Protein AF-A0A1X4HSI8-F1 (afdb_monomer)

pLDDT: mean 87.15, std 12.87, range [51.84, 97.88]

Solvent-accessible surface area (backbone atoms only — not comparable to full-atom values): 4036 Å² total; per-residue (Å²): 74,68,71,52,34,48,72,73,71,43,90,66,43,74,28,73,88,78,49,87,89,62,76,94,52,74,43,78,81,64,91,85,57,54,79,84,47,52,61,61,50,50,52,48,48,52,65,33,66,49,75,94,80,71,80,78,87,76,84,130

Structure (mmCIF, N/CA/C/O backbone):
data_AF-A0A1X4HSI8-F1
#
_entry.id   AF-A0A1X4HSI8-F1
#
loop_
_atom_site.group_PDB
_atom_site.id
_atom_site.type_symbol
_atom_site.label_atom_id
_atom_site.label_alt_id
_atom_site.label_comp_id
_atom_site.label_asym_id
_atom_site.label_entity_id
_atom_site.label_seq_id
_atom_site.pdbx_PDB_ins_code
_atom_site.Cartn_x
_atom_site.Cartn_y
_atom_site.Cartn_z
_atom_site.occupancy
_atom_site.B_iso_or_equiv
_atom_site.auth_seq_id
_atom_site.auth_comp_id
_atom_site.auth_asym_id
_atom_site.auth_atom_id
_atom_site.pdbx_PDB_model_num
ATOM 1 N N . ALA A 1 1 ? 5.920 -2.622 -2.915 1.00 89.31 1 ALA A N 1
ATOM 2 C CA . ALA A 1 1 ? 4.985 -1.911 -2.028 1.00 89.31 1 ALA A CA 1
ATOM 3 C C . ALA A 1 1 ? 3.655 -2.655 -1.882 1.00 89.31 1 ALA A C 1
ATOM 5 O O . ALA A 1 1 ? 3.414 -3.115 -0.782 1.00 89.31 1 ALA A O 1
ATOM 6 N N . VAL A 1 2 ? 2.866 -2.897 -2.948 1.00 93.56 2 VAL A N 1
ATOM 7 C CA . VAL A 1 2 ? 1.575 -3.641 -2.868 1.00 93.56 2 VAL A CA 1
ATOM 8 C C . VAL A 1 2 ? 1.661 -4.928 -2.036 1.00 93.56 2 VAL A C 1
ATOM 10 O O . VAL A 1 2 ? 0.964 -5.044 -1.041 1.00 93.56 2 VAL A O 1
ATOM 13 N N . ALA A 1 3 ? 2.567 -5.854 -2.371 1.00 93.75 3 ALA A N 1
ATOM 14 C CA . ALA A 1 3 ? 2.717 -7.103 -1.613 1.00 93.75 3 ALA A CA 1
ATOM 15 C C . ALA A 1 3 ? 3.095 -6.888 -0.133 1.00 93.75 3 ALA A C 1
ATOM 17 O O . ALA A 1 3 ? 2.646 -7.635 0.726 1.00 93.75 3 ALA A O 1
ATOM 18 N N . ARG A 1 4 ? 3.889 -5.849 0.172 1.00 94.62 4 ARG A N 1
ATOM 19 C CA . ARG A 1 4 ? 4.254 -5.497 1.555 1.00 94.62 4 AR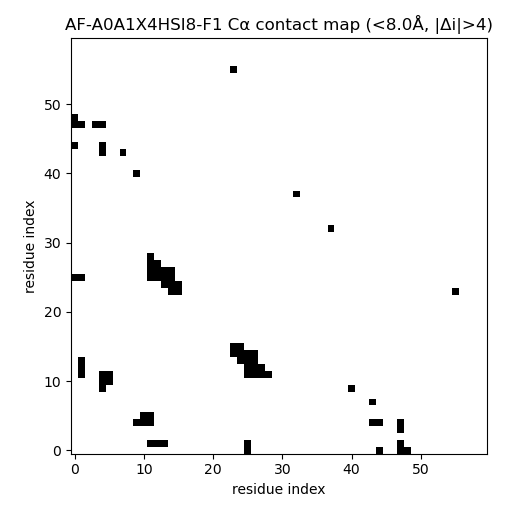G A CA 1
ATOM 20 C C . ARG A 1 4 ? 3.055 -4.957 2.331 1.00 94.62 4 ARG A C 1
ATOM 22 O O . ARG A 1 4 ? 2.869 -5.345 3.471 1.00 94.62 4 ARG A O 1
ATOM 29 N N . LEU A 1 5 ? 2.237 -4.114 1.700 1.00 95.62 5 LEU A N 1
ATOM 30 C CA . LEU A 1 5 ? 1.016 -3.572 2.300 1.00 95.62 5 LEU A CA 1
ATOM 31 C C . LEU A 1 5 ? -0.015 -4.674 2.555 1.00 95.62 5 LEU A C 1
ATOM 33 O O . LEU A 1 5 ? -0.536 -4.755 3.658 1.00 95.62 5 LEU A O 1
ATOM 37 N N . LEU A 1 6 ? -0.215 -5.583 1.593 1.00 95.75 6 LEU A N 1
ATOM 38 C C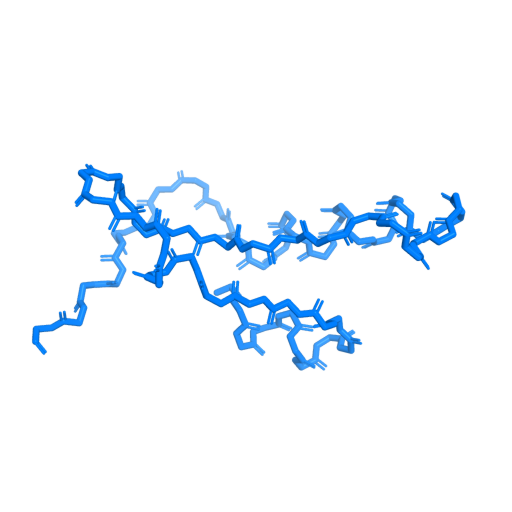A . LEU A 1 6 ? -1.076 -6.756 1.783 1.00 95.75 6 LEU A CA 1
ATOM 39 C C . LEU A 1 6 ? -0.584 -7.642 2.937 1.00 95.75 6 LEU A C 1
ATOM 41 O O . LEU A 1 6 ? -1.384 -8.088 3.749 1.00 95.75 6 LEU A O 1
ATOM 45 N N . HIS A 1 7 ? 0.730 -7.870 3.037 1.00 96.00 7 HIS A N 1
ATOM 46 C CA . HIS A 1 7 ? 1.312 -8.622 4.152 1.00 96.00 7 HIS A CA 1
ATOM 47 C C . HIS A 1 7 ? 1.159 -7.901 5.500 1.00 96.00 7 HIS A C 1
ATOM 49 O O . HIS A 1 7 ? 0.968 -8.553 6.519 1.00 96.00 7 HIS A O 1
ATOM 55 N N . ALA A 1 8 ? 1.192 -6.567 5.500 1.00 95.44 8 ALA A N 1
ATOM 56 C CA . ALA A 1 8 ? 0.928 -5.732 6.670 1.00 95.44 8 ALA A CA 1
ATOM 57 C C . ALA A 1 8 ? -0.573 -5.599 7.009 1.00 95.44 8 ALA A C 1
ATOM 59 O O . ALA A 1 8 ? -0.915 -4.861 7.926 1.00 95.44 8 ALA A O 1
ATOM 60 N N . GLY A 1 9 ? -1.462 -6.288 6.283 1.00 96.62 9 GLY A N 1
ATOM 61 C CA . GLY A 1 9 ? -2.905 -6.299 6.538 1.00 96.62 9 GLY A CA 1
ATOM 62 C C . GLY A 1 9 ? -3.713 -5.235 5.789 1.00 96.62 9 GLY A C 1
ATOM 63 O O . GLY A 1 9 ? -4.929 -5.182 5.945 1.00 96.62 9 GLY A O 1
ATOM 64 N N . TRP A 1 10 ? -3.086 -4.421 4.937 1.00 97.19 10 TRP A N 1
ATOM 65 C CA . TRP A 1 10 ? -3.758 -3.338 4.215 1.00 97.19 10 TRP A CA 1
ATOM 66 C C . TRP A 1 10 ? -4.235 -3.761 2.827 1.00 97.19 10 TRP A C 1
ATOM 68 O O . TRP A 1 10 ? -3.440 -4.152 1.966 1.00 97.19 10 TRP A O 1
ATOM 78 N N . ALA A 1 11 ? -5.531 -3.596 2.564 1.00 95.94 11 ALA A N 1
ATOM 79 C CA . ALA A 1 11 ? -6.111 -3.815 1.244 1.00 95.94 11 ALA A CA 1
ATOM 80 C C . ALA A 1 11 ? -5.765 -2.663 0.279 1.00 95.94 11 ALA A C 1
ATOM 82 O O . ALA A 1 11 ? -6.231 -1.537 0.432 1.00 95.94 11 ALA A O 1
ATOM 83 N N . VAL A 1 12 ? -4.972 -2.952 -0.758 1.00 94.88 12 VAL A N 1
ATOM 84 C CA . VAL A 1 12 ? -4.579 -1.987 -1.803 1.00 94.88 12 VAL A CA 1
ATOM 85 C C . VAL A 1 12 ? -4.569 -2.634 -3.188 1.00 94.88 12 VAL A C 1
ATOM 87 O O . VAL A 1 12 ? -4.479 -3.856 -3.316 1.00 94.88 12 VAL A O 1
ATOM 90 N N . ALA A 1 13 ? -4.618 -1.823 -4.249 1.00 93.88 13 ALA A N 1
ATOM 91 C CA . ALA A 1 13 ? -4.581 -2.313 -5.628 1.00 93.88 13 ALA A CA 1
ATOM 92 C C . ALA A 1 13 ? -3.355 -1.794 -6.408 1.00 93.88 13 ALA A C 1
ATOM 94 O O . ALA A 1 13 ? -2.935 -0.649 -6.211 1.00 93.88 13 ALA A O 1
ATOM 95 N N . PRO A 1 14 ? -2.793 -2.581 -7.347 1.00 91.06 14 PRO A N 1
ATOM 96 C CA . PRO A 1 14 ? -1.808 -2.076 -8.300 1.00 91.06 14 PRO A CA 1
ATOM 97 C C . PRO A 1 14 ? -2.397 -0.974 -9.193 1.00 91.06 14 PRO A C 1
ATOM 99 O O . PRO A 1 14 ? -3.482 -1.138 -9.753 1.00 91.06 14 PRO A O 1
ATOM 102 N N . GLY A 1 15 ? -1.653 0.115 -9.403 1.00 89.56 15 GLY A N 1
ATOM 103 C CA . GLY A 1 15 ? -2.063 1.215 -10.286 1.00 89.56 15 GLY A CA 1
ATOM 104 C C . GLY A 1 15 ? -2.019 0.880 -11.783 1.00 89.56 15 GLY A C 1
ATOM 105 O O . GLY A 1 15 ? -2.545 1.638 -12.591 1.00 89.56 15 GLY A O 1
ATOM 106 N N . ALA A 1 16 ? -1.431 -0.261 -12.169 1.00 88.00 16 ALA A N 1
ATOM 107 C CA . ALA A 1 16 ? -1.212 -0.643 -13.567 1.00 88.00 16 ALA A CA 1
ATOM 108 C C . ALA A 1 16 ? -2.490 -0.665 -14.427 1.00 88.00 16 ALA A C 1
ATOM 110 O O . ALA A 1 16 ? -2.412 -0.393 -15.616 1.00 88.00 16 ALA A O 1
ATOM 111 N N . ARG A 1 17 ? -3.660 -0.937 -13.831 1.00 84.50 17 ARG A N 1
ATOM 112 C CA . ARG A 1 17 ? -4.949 -0.969 -14.547 1.00 84.50 17 ARG A CA 1
ATOM 113 C C . ARG A 1 17 ? -5.484 0.411 -14.953 1.00 84.50 17 ARG A C 1
ATOM 115 O O . ARG A 1 17 ? -6.406 0.466 -15.753 1.00 84.50 17 ARG A O 1
ATOM 122 N N . PHE A 1 18 ? -4.955 1.497 -14.385 1.00 83.62 18 PHE A N 1
ATOM 123 C CA . PHE A 1 18 ? -5.507 2.854 -14.534 1.00 83.62 18 PHE A CA 1
ATOM 124 C C . PHE A 1 18 ? -4.493 3.867 -15.071 1.00 83.62 18 PHE A C 1
ATOM 126 O O . PHE A 1 18 ? -4.812 5.047 -15.180 1.00 83.62 18 PHE A O 1
ATOM 133 N N . ARG A 1 19 ? -3.265 3.432 -15.377 1.00 84.50 19 ARG A N 1
ATOM 134 C CA . ARG A 1 19 ? -2.206 4.307 -15.891 1.00 84.50 19 ARG A CA 1
ATOM 1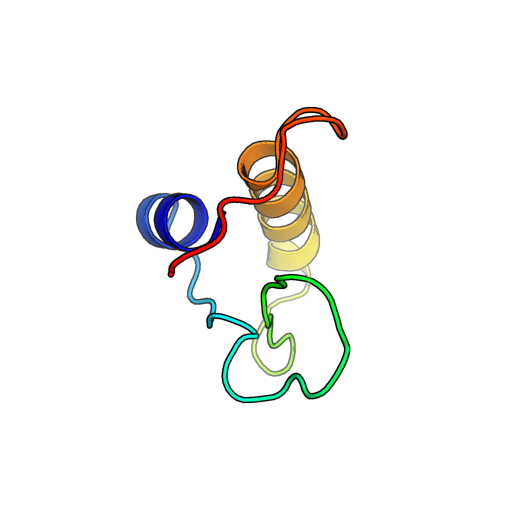35 C C . ARG A 1 19 ? -2.071 4.150 -17.407 1.00 84.50 19 ARG A C 1
ATOM 137 O O . ARG A 1 19 ? -2.057 3.022 -17.886 1.00 84.50 19 ARG A O 1
ATOM 144 N N . MET A 1 20 ? -1.934 5.270 -18.120 1.00 86.94 20 MET A N 1
ATOM 145 C CA . MET A 1 20 ? -1.526 5.297 -19.533 1.00 86.94 20 MET A CA 1
ATOM 146 C C . MET A 1 20 ? -0.031 5.624 -19.633 1.00 86.94 20 MET A C 1
ATOM 148 O O . MET A 1 20 ? 0.753 4.738 -19.946 1.00 86.94 20 MET A O 1
ATOM 152 N N . ASP A 1 21 ? 0.374 6.822 -19.194 1.00 87.25 21 ASP A N 1
ATOM 153 C CA . ASP A 1 21 ? 1.771 7.288 -19.310 1.00 87.25 21 ASP A CA 1
ATOM 154 C C . ASP A 1 21 ? 2.498 7.461 -17.964 1.00 87.25 21 ASP A C 1
ATOM 156 O O . ASP A 1 21 ? 3.639 7.915 -17.901 1.00 87.25 21 ASP A O 1
ATOM 160 N N . ALA A 1 22 ? 1.852 7.104 -16.850 1.00 85.06 22 ALA A N 1
ATOM 161 C CA . ALA A 1 22 ? 2.446 7.263 -15.525 1.00 85.06 22 ALA A CA 1
ATOM 162 C C . ALA A 1 22 ? 3.384 6.100 -15.158 1.00 85.06 22 ALA A C 1
ATOM 164 O O . ALA A 1 22 ? 3.154 4.939 -15.516 1.00 85.06 22 ALA A O 1
ATOM 165 N N . ALA A 1 23 ? 4.405 6.393 -14.348 1.00 85.00 23 ALA A N 1
ATOM 166 C CA . ALA A 1 23 ? 5.254 5.385 -13.710 1.00 85.00 23 ALA A CA 1
ATOM 167 C C . ALA A 1 23 ? 4.440 4.420 -12.808 1.00 85.00 23 ALA A C 1
ATOM 169 O O . ALA A 1 23 ? 3.256 4.655 -12.542 1.00 85.00 23 ALA A O 1
ATOM 170 N N . PRO A 1 24 ? 5.023 3.290 -12.359 1.00 86.56 24 PRO A N 1
ATOM 171 C C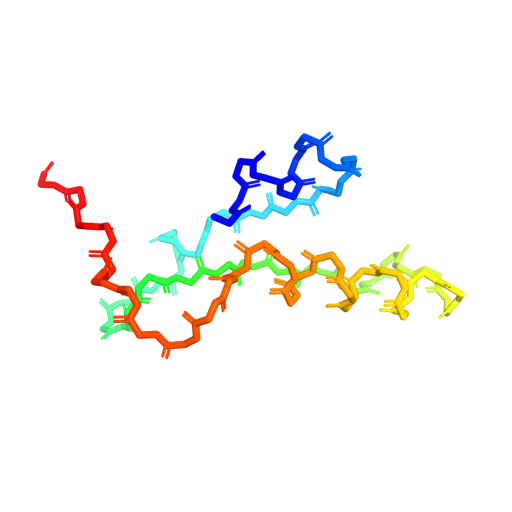A . PRO A 1 24 ? 4.324 2.356 -11.481 1.00 86.56 24 PRO A CA 1
ATOM 172 C C . PRO A 1 24 ? 3.816 3.042 -10.206 1.00 86.56 24 PRO A C 1
ATOM 174 O O . PRO A 1 24 ? 4.544 3.799 -9.572 1.00 86.56 24 PRO A O 1
ATOM 177 N N . GLY A 1 25 ? 2.580 2.734 -9.810 1.00 87.62 25 GLY A N 1
ATOM 178 C CA . GLY A 1 25 ? 1.927 3.339 -8.648 1.00 87.62 25 GLY A CA 1
ATOM 179 C C . GLY A 1 25 ? 1.031 2.362 -7.888 1.00 87.62 25 GLY A C 1
ATOM 180 O O . GLY A 1 25 ? 0.804 1.225 -8.317 1.00 87.62 25 GLY A O 1
ATOM 181 N N . ILE A 1 26 ? 0.517 2.819 -6.748 1.00 91.31 26 ILE A N 1
ATOM 182 C CA . ILE A 1 26 ? -0.412 2.092 -5.873 1.00 91.31 26 ILE A CA 1
ATOM 183 C C . ILE A 1 26 ? -1.711 2.885 -5.822 1.00 91.31 26 ILE A C 1
ATOM 185 O O . ILE A 1 26 ? -1.678 4.110 -5.740 1.00 91.31 26 ILE A O 1
ATOM 189 N N . ARG A 1 27 ? -2.849 2.193 -5.846 1.00 92.94 27 ARG A N 1
ATOM 190 C CA . ARG A 1 27 ? -4.155 2.807 -5.632 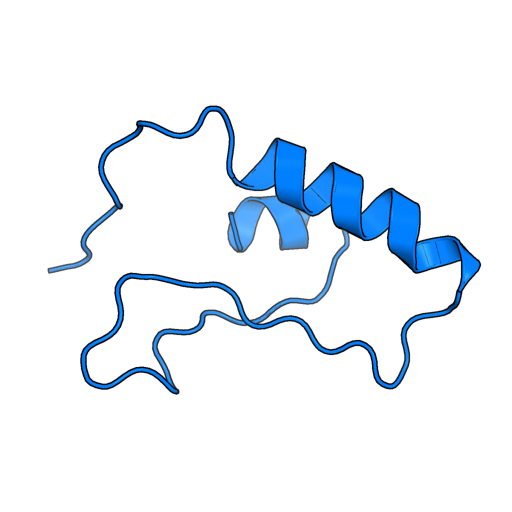1.00 92.94 27 ARG A CA 1
ATOM 191 C C . ARG A 1 27 ? -4.654 2.477 -4.230 1.00 92.94 27 ARG A C 1
ATOM 193 O O . ARG A 1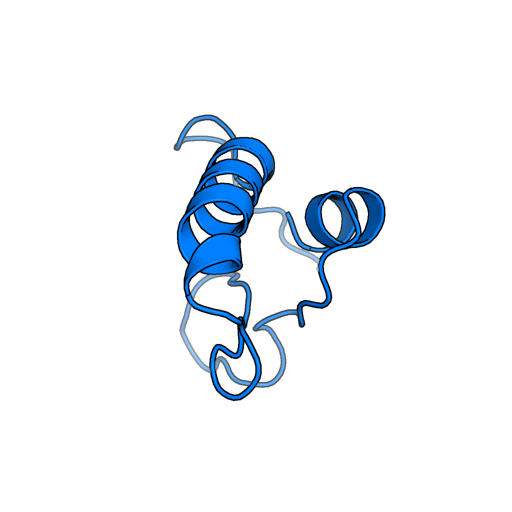 27 ? -4.771 1.300 -3.881 1.00 92.94 27 ARG A O 1
ATOM 200 N N . VAL A 1 28 ? -4.986 3.521 -3.482 1.00 93.88 28 VAL A N 1
ATOM 201 C CA . VAL A 1 28 ? -5.544 3.468 -2.127 1.00 93.88 28 VAL A CA 1
ATOM 202 C C . VAL A 1 28 ? -6.925 4.116 -2.169 1.00 93.88 28 VAL A C 1
ATOM 204 O O . VAL A 1 28 ? -7.088 5.162 -2.793 1.00 93.88 28 VAL A O 1
ATOM 207 N N . THR A 1 29 ? -7.925 3.474 -1.566 1.00 93.44 29 THR A N 1
ATOM 208 C CA . THR A 1 29 ? -9.245 4.080 -1.350 1.00 93.44 29 THR A CA 1
ATOM 209 C C . THR A 1 29 ? -9.361 4.493 0.107 1.00 93.44 29 THR A C 1
ATOM 211 O O . THR A 1 29 ? -8.934 3.748 0.981 1.00 93.44 29 THR A O 1
ATOM 214 N N . VAL A 1 30 ? -9.936 5.666 0.355 1.00 95.06 30 VAL A N 1
ATOM 215 C CA . VAL A 1 30 ? -10.153 6.205 1.708 1.00 95.06 30 VAL A CA 1
ATOM 216 C C . VAL A 1 30 ? -11.636 6.250 2.084 1.00 95.06 30 VAL A C 1
ATOM 218 O O . VAL A 1 30 ? -11.985 6.666 3.175 1.00 95.06 30 VAL A O 1
ATOM 221 N N . SER A 1 31 ? -12.529 5.806 1.192 1.00 96.06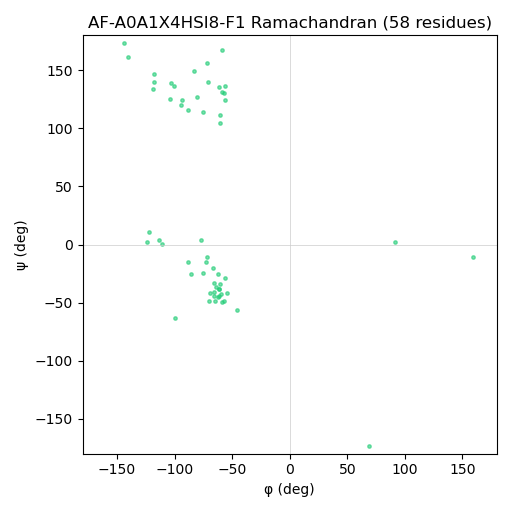 31 SER A N 1
ATOM 222 C CA . SER A 1 31 ? -13.986 5.923 1.364 1.00 96.06 31 SER A CA 1
ATOM 223 C C . SER A 1 31 ? -14.550 5.180 2.579 1.00 96.06 31 SER A C 1
ATOM 225 O O . SER A 1 31 ? -15.627 5.524 3.048 1.00 96.06 31 SER A O 1
ATOM 227 N N . THR A 1 32 ? -13.865 4.131 3.035 1.00 95.75 32 THR A N 1
ATOM 228 C CA . THR A 1 32 ? -14.240 3.330 4.214 1.00 95.75 32 THR A CA 1
ATOM 229 C C . THR A 1 32 ? -13.137 3.311 5.267 1.00 95.75 32 THR A C 1
ATOM 231 O O . THR A 1 32 ? -13.180 2.468 6.155 1.00 95.75 32 THR A O 1
ATOM 234 N N . LEU A 1 33 ? -12.116 4.155 5.108 1.00 96.31 33 LEU A N 1
ATOM 235 C CA . LEU A 1 33 ? -11.002 4.238 6.041 1.00 96.31 33 LEU A CA 1
ATOM 236 C C . LEU A 1 33 ? -11.449 5.090 7.227 1.00 96.31 33 LEU A C 1
ATOM 238 O O . LEU A 1 33 ? -11.944 6.201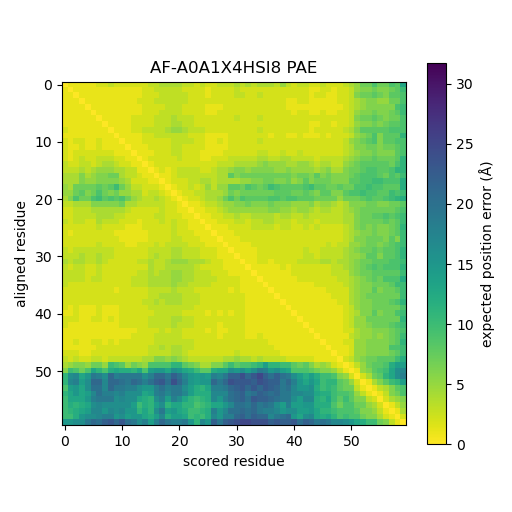 7.023 1.00 96.31 33 LEU A O 1
ATOM 242 N N . ALA A 1 34 ? -11.306 4.567 8.437 1.00 97.12 34 ALA A N 1
ATOM 243 C CA . ALA A 1 34 ? -11.591 5.314 9.649 1.00 97.12 34 ALA A CA 1
ATOM 244 C C . ALA A 1 34 ? -10.508 6.381 9.881 1.00 97.12 34 ALA A C 1
ATOM 246 O O . ALA A 1 34 ? -9.384 6.271 9.383 1.00 97.12 34 ALA A O 1
ATOM 247 N N . GLU A 1 35 ? -10.836 7.440 10.617 1.00 97.31 35 GLU A N 1
ATOM 248 C CA . GLU A 1 35 ? -9.917 8.569 10.813 1.00 97.31 35 GLU A CA 1
ATOM 249 C C . GLU A 1 35 ? -8.665 8.128 11.585 1.00 97.31 35 GLU A C 1
ATOM 251 O O . GLU A 1 35 ? -7.544 8.511 11.252 1.00 97.31 35 GLU A O 1
ATOM 256 N N . GLU A 1 36 ? -8.847 7.216 12.539 1.00 97.88 36 GLU A N 1
ATOM 257 C CA . GLU A 1 36 ? -7.771 6.625 13.342 1.00 97.88 36 GLU A CA 1
ATOM 258 C C . GLU A 1 36 ? -6.816 5.739 12.522 1.00 97.88 36 GLU A C 1
ATOM 260 O O . GLU A 1 36 ? -5.688 5.483 12.942 1.00 97.88 36 GLU A O 1
ATOM 265 N N . GLU A 1 37 ? -7.247 5.261 11.352 1.00 97.19 37 GLU A N 1
ATOM 266 C CA . GLU A 1 37 ? -6.466 4.381 10.478 1.00 97.19 37 GLU A CA 1
ATOM 267 C C . GLU A 1 37 ? -5.578 5.156 9.494 1.00 97.19 37 GLU A C 1
ATOM 269 O O . GLU A 1 37 ? -4.650 4.579 8.919 1.00 97.19 37 GLU A O 1
ATOM 274 N N . ILE A 1 38 ? -5.823 6.459 9.309 1.00 96.38 38 ILE A N 1
ATOM 275 C CA . ILE A 1 38 ? -5.108 7.304 8.341 1.00 96.38 38 ILE A CA 1
ATOM 276 C C . ILE A 1 38 ? -3.607 7.321 8.631 1.00 96.38 38 ILE A C 1
ATOM 278 O O . ILE A 1 38 ? -2.790 7.117 7.727 1.00 96.38 38 ILE A O 1
ATOM 282 N N . GLU A 1 39 ? -3.238 7.562 9.885 1.00 97.25 39 GLU A N 1
ATOM 283 C CA . GLU A 1 39 ? -1.839 7.675 10.290 1.00 97.25 39 GLU A CA 1
ATOM 284 C C . GLU A 1 39 ? -1.112 6.317 10.240 1.00 97.25 39 GLU A C 1
ATOM 286 O O . GLU A 1 39 ? -0.095 6.225 9.544 1.00 97.25 39 GLU A O 1
ATOM 291 N N . PRO A 1 40 ? -1.657 5.218 10.806 1.00 97.38 40 PRO A N 1
ATOM 292 C CA . PRO A 1 40 ? -1.097 3.877 10.623 1.00 97.38 40 PRO A CA 1
ATOM 293 C C . PRO A 1 40 ? -0.917 3.460 9.156 1.00 97.38 40 PRO A C 1
ATOM 295 O O . PRO A 1 40 ? 0.109 2.872 8.798 1.00 97.38 40 PRO A O 1
ATOM 298 N N . LEU A 1 41 ? -1.887 3.761 8.286 1.00 96.50 41 LEU A N 1
ATOM 299 C CA . LEU A 1 41 ? -1.781 3.469 6.857 1.00 96.50 41 LEU A CA 1
ATOM 300 C C . LEU A 1 41 ? -0.676 4.300 6.194 1.00 96.50 41 LEU A C 1
ATOM 302 O O . LEU A 1 41 ? 0.069 3.778 5.362 1.00 96.50 41 LEU A O 1
ATOM 306 N N . SER A 1 42 ? -0.553 5.576 6.555 1.00 94.94 42 SER A N 1
ATOM 307 C CA . SER A 1 42 ? 0.474 6.472 6.014 1.00 94.94 42 SER A CA 1
ATOM 308 C C . SER A 1 42 ? 1.881 5.982 6.359 1.00 94.94 42 SER A C 1
ATOM 310 O O . SER A 1 42 ? 2.729 5.866 5.468 1.00 94.94 42 SER A O 1
ATOM 312 N N . GLU A 1 43 ? 2.103 5.580 7.610 1.00 95.31 43 GLU A N 1
ATOM 313 C CA . GLU A 1 43 ? 3.355 4.963 8.063 1.00 95.31 43 GLU A CA 1
ATOM 314 C C . GLU A 1 43 ? 3.644 3.649 7.327 1.00 95.31 43 GLU A C 1
ATOM 316 O O . GLU A 1 43 ? 4.750 3.419 6.825 1.00 95.31 43 GLU A O 1
ATOM 321 N N . ALA A 1 44 ? 2.627 2.797 7.165 1.00 95.88 44 ALA A N 1
ATOM 322 C CA . ALA A 1 44 ? 2.763 1.558 6.408 1.00 95.88 44 ALA A CA 1
ATOM 323 C C . ALA A 1 44 ? 3.136 1.817 4.939 1.00 95.88 44 ALA A C 1
ATOM 325 O O . ALA A 1 44 ? 3.950 1.081 4.373 1.00 95.88 44 ALA A O 1
ATOM 326 N N . ILE A 1 45 ? 2.589 2.863 4.310 1.00 94.25 45 ILE A N 1
ATOM 327 C CA . ILE A 1 45 ? 2.953 3.276 2.949 1.00 94.25 45 ILE A CA 1
ATOM 328 C C . ILE A 1 45 ? 4.410 3.732 2.906 1.00 94.25 45 ILE A C 1
ATOM 330 O O . ILE A 1 45 ? 5.148 3.241 2.047 1.00 94.25 45 ILE A O 1
ATOM 334 N N . ALA A 1 46 ? 4.837 4.601 3.824 1.00 92.69 46 ALA A N 1
ATOM 335 C CA . ALA A 1 46 ? 6.211 5.096 3.903 1.00 92.69 46 ALA A CA 1
ATOM 336 C C . ALA A 1 46 ? 7.220 3.942 4.053 1.00 92.69 46 ALA A C 1
ATOM 338 O O . ALA A 1 46 ? 8.156 3.807 3.256 1.00 92.69 46 ALA A O 1
ATOM 339 N N . ALA A 1 47 ? 6.967 3.023 4.986 1.00 92.25 47 ALA A N 1
ATOM 340 C CA . ALA A 1 47 ? 7.769 1.815 5.164 1.00 92.25 47 ALA A CA 1
ATOM 341 C C . ALA A 1 47 ? 7.741 0.914 3.914 1.00 92.25 47 ALA A C 1
ATOM 343 O O . ALA A 1 47 ? 8.753 0.332 3.510 1.00 92.25 47 ALA A O 1
ATOM 344 N N . ALA A 1 48 ? 6.586 0.803 3.252 1.00 92.06 48 ALA A N 1
ATOM 345 C CA . ALA A 1 48 ? 6.418 -0.050 2.087 1.00 92.06 48 ALA A CA 1
ATOM 346 C C . ALA A 1 48 ? 7.046 0.510 0.809 1.00 92.06 48 ALA A C 1
ATOM 348 O O . ALA A 1 48 ? 7.333 -0.300 -0.079 1.00 92.06 48 ALA A O 1
ATOM 349 N N . ILE A 1 49 ? 7.249 1.817 0.654 1.00 87.00 49 ILE A N 1
ATOM 350 C CA . ILE A 1 49 ? 7.963 2.389 -0.501 1.00 87.00 49 ILE A CA 1
ATOM 351 C C . ILE A 1 49 ? 9.481 2.413 -0.279 1.00 87.00 49 ILE A C 1
ATOM 353 O O . ILE A 1 49 ? 10.218 2.236 -1.249 1.00 87.00 49 ILE A O 1
ATOM 357 N N . GLY A 1 50 ? 9.936 2.445 0.979 1.00 76.81 50 GLY A N 1
ATOM 358 C CA . GLY A 1 50 ? 11.358 2.479 1.333 1.00 76.81 50 GLY A CA 1
ATOM 359 C C . GLY A 1 50 ? 12.025 3.813 0.958 1.00 76.81 50 GLY A C 1
ATOM 360 O O . GLY A 1 50 ? 11.337 4.741 0.531 1.00 76.81 50 GLY A O 1
ATOM 361 N N . PRO A 1 51 ? 13.359 3.936 1.095 1.00 70.19 51 PRO A N 1
ATOM 362 C CA . PRO A 1 51 ? 14.079 5.151 0.722 1.00 70.19 51 PRO A CA 1
ATOM 363 C C . PRO A 1 51 ? 13.832 5.501 -0.751 1.00 70.19 51 PRO A C 1
ATOM 365 O O . PRO A 1 51 ? 13.976 4.646 -1.631 1.00 70.19 51 PRO A O 1
ATOM 368 N N . ALA A 1 52 ? 13.468 6.755 -1.022 1.00 58.41 52 ALA A N 1
ATOM 369 C CA . ALA A 1 52 ? 13.270 7.258 -2.376 1.00 58.41 52 ALA A CA 1
ATOM 370 C C . ALA A 1 52 ? 14.585 7.139 -3.171 1.00 58.41 52 ALA A C 1
ATOM 372 O O . ALA A 1 52 ? 15.522 7.893 -2.934 1.00 58.41 52 ALA A O 1
ATOM 373 N N . GLY A 1 53 ? 14.685 6.165 -4.084 1.00 54.28 53 GLY A N 1
ATOM 374 C CA . GLY A 1 53 ? 15.886 6.004 -4.917 1.00 54.28 53 GLY A CA 1
ATOM 375 C C . GLY A 1 53 ? 16.117 4.627 -5.543 1.00 54.28 53 GLY A C 1
ATOM 376 O O . GLY A 1 53 ? 16.974 4.497 -6.413 1.00 54.28 53 GLY A O 1
ATOM 377 N N . GLY A 1 54 ? 15.374 3.589 -5.151 1.00 59.44 54 GLY A N 1
ATOM 378 C CA . GLY A 1 54 ? 15.490 2.281 -5.804 1.00 59.44 54 GLY A CA 1
ATOM 379 C C . GLY A 1 54 ? 14.902 2.289 -7.226 1.00 59.44 54 GLY A C 1
ATOM 380 O O . GLY A 1 54 ? 13.829 2.866 -7.419 1.00 59.44 54 GLY A O 1
ATOM 381 N N . PRO A 1 55 ? 15.533 1.631 -8.220 1.00 59.38 55 PRO A N 1
ATOM 382 C CA . PRO A 1 55 ? 14.969 1.536 -9.562 1.00 59.38 55 PRO A CA 1
ATOM 383 C C . PRO A 1 55 ? 13.591 0.870 -9.508 1.00 59.38 55 PRO A C 1
ATOM 385 O O . PRO A 1 55 ? 13.400 -0.173 -8.871 1.00 59.38 55 PRO A O 1
ATOM 388 N N . GLY A 1 56 ? 12.614 1.490 -10.173 1.00 62.91 56 GLY A N 1
ATOM 389 C CA . GLY A 1 56 ? 11.275 0.932 -10.305 1.00 62.91 56 GLY A CA 1
ATOM 390 C C . GLY A 1 56 ? 11.354 -0.455 -10.939 1.00 62.91 56 GLY A C 1
ATOM 391 O O . GLY A 1 56 ? 11.922 -0.622 -12.017 1.00 62.91 56 GLY A O 1
ATOM 392 N N . ARG A 1 57 ? 10.799 -1.469 -10.264 1.00 64.38 57 ARG A N 1
ATOM 393 C CA . ARG A 1 57 ? 10.684 -2.813 -10.842 1.00 64.38 57 ARG A CA 1
ATOM 394 C C . ARG A 1 57 ? 9.822 -2.723 -12.099 1.00 64.38 57 ARG A C 1
ATOM 396 O O . ARG A 1 57 ? 8.625 -2.454 -12.009 1.00 64.38 57 ARG A O 1
ATOM 403 N N . THR A 1 58 ? 10.455 -2.934 -13.247 1.00 62.47 58 THR A N 1
ATOM 404 C CA . THR A 1 58 ? 9.788 -3.005 -14.545 1.00 62.47 58 THR A CA 1
ATOM 405 C C . THR A 1 58 ? 9.507 -4.472 -14.819 1.00 62.47 58 THR A C 1
ATOM 407 O O . THR A 1 58 ? 10.424 -5.289 -14.812 1.00 62.47 58 THR A O 1
ATOM 410 N N . TYR A 1 59 ? 8.234 -4.809 -14.979 1.00 60.72 59 TYR A N 1
ATOM 411 C CA . TYR A 1 59 ? 7.835 -6.119 -15.470 1.00 60.72 59 TYR A CA 1
ATOM 412 C C . TYR A 1 59 ? 7.808 -6.003 -16.996 1.00 60.72 59 TYR A C 1
ATOM 414 O O . TYR A 1 59 ? 7.082 -5.148 -17.508 1.00 60.72 59 TYR A O 1
ATOM 422 N N . ALA A 1 60 ? 8.685 -6.756 -17.662 1.00 51.84 60 ALA A N 1
ATOM 423 C CA . ALA A 1 60 ? 8.693 -6.920 -19.114 1.00 51.84 60 ALA A CA 1
ATOM 424 C C . ALA A 1 60 ? 7.541 -7.829 -19.555 1.00 51.84 60 ALA A C 1
ATOM 426 O O . ALA A 1 60 ? 7.185 -8.733 -18.761 1.00 51.84 60 ALA A O 1
#

Sequence (60 aa):
AVARLLHAGWAVAPGARFRMDAAPGIRVTVSTLAEEEIEPLSEAIAAAIGPAGGPGRTYA

Secondary structure (DSSP, 8-state):
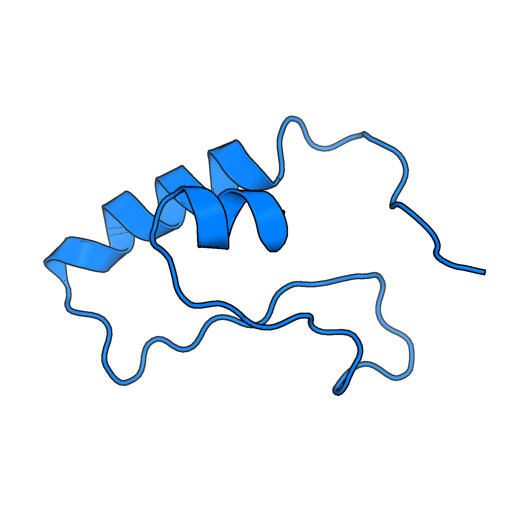-HHHHHHTT---EEGGGT-SSPPS-EE---TT--GGGHHHHHHHHHHHH-STTSPP----

Mean predicted aligned error: 5.14 Å

Foldseek 3Di:
DCVQCVVVVHDWDWCVVPDDPDDTDIDDDCPPPDPVVVVVVVVSVDVVVDPPDDPRDDDD

Radius of gyration: 12.39 Å; Cα contacts (8 Å, |Δi|>4): 38; chains: 1; bounding box: 30×17×33 Å